Protein AF-A0A7S2H9Y2-F1 (afdb_monomer_lite)

pLDDT: mean 79.44, std 11.24, range [41.34, 93.75]

Sequence (125 aa):
RDQESTFGLIAVIAVAGLVSSSVLEGSALPQNVKTPLGALCSLAPFIALGAGVAVPDELRATLVAVWRLDPAYRRRQTYHEAGHFLVGHLLGLEVDAYNAASADGAGASVSFVSPWGMRRTHDVL

InterPro domains:
  IPR037219 Peptidase M41-like [SSF140990] (69-94)

Radius of gyration: 22.04 Å; chains: 1; bounding box: 44×29×68 Å

Secondary structure (DSSP, 8-state):
-HHHHHHHHHHHHHHHHHHHHHHHHTSS--HHHHHHHHHHHHHHHHHHHHHHHH-HHHHHHHHHHHHTTSHHHHHHHHHHHHHHHHHHHHTTPPEEEEE---SSSS--EEEE--TTT---TT---

Organism: NCBI:txid156173

Structure (mmCIF, N/CA/C/O backbone):
data_AF-A0A7S2H9Y2-F1
#
_entry.id   AF-A0A7S2H9Y2-F1
#
loop_
_atom_site.group_PDB
_atom_site.id
_atom_site.type_symbol
_atom_site.label_atom_id
_atom_site.label_alt_id
_atom_site.label_comp_id
_atom_site.label_asym_id
_atom_site.label_entity_id
_atom_site.label_seq_id
_atom_site.pdbx_PDB_ins_code
_atom_site.Cartn_x
_atom_site.Cartn_y
_atom_site.Cartn_z
_atom_site.occupancy
_atom_site.B_iso_or_equiv
_atom_site.auth_seq_id
_atom_site.auth_comp_id
_atom_site.auth_asym_id
_atom_site.auth_atom_id
_atom_site.pdbx_PDB_model_num
ATOM 1 N N . ARG A 1 1 ? 15.910 -2.425 5.587 1.00 50.19 1 ARG A N 1
ATOM 2 C CA . ARG A 1 1 ? 14.826 -1.520 5.141 1.00 50.19 1 ARG A CA 1
ATOM 3 C C . ARG A 1 1 ? 13.456 -2.194 5.206 1.00 50.19 1 ARG A C 1
ATOM 5 O O . ARG A 1 1 ? 12.601 -1.655 5.881 1.00 50.19 1 ARG A O 1
ATOM 12 N N . ASP A 1 2 ? 13.255 -3.371 4.600 1.00 54.19 2 ASP A N 1
ATOM 13 C CA . ASP A 1 2 ? 11.947 -4.066 4.616 1.00 54.19 2 ASP A CA 1
ATOM 14 C C . ASP A 1 2 ? 11.536 -4.547 6.026 1.00 54.19 2 ASP A C 1
ATOM 16 O O . ASP A 1 2 ? 10.447 -4.266 6.511 1.00 54.19 2 ASP A O 1
ATOM 20 N N . GLN A 1 3 ? 12.482 -5.134 6.764 1.00 52.31 3 GLN A N 1
ATOM 21 C CA . GLN A 1 3 ? 12.275 -5.611 8.137 1.00 52.31 3 GLN A CA 1
ATOM 22 C C . GLN A 1 3 ? 11.941 -4.486 9.142 1.00 52.31 3 GLN A C 1
ATOM 24 O O . GLN A 1 3 ? 11.123 -4.676 10.036 1.00 52.31 3 GLN A O 1
ATOM 29 N N . GLU A 1 4 ? 12.525 -3.293 8.981 1.00 62.28 4 GLU A N 1
ATOM 30 C CA . GLU A 1 4 ? 12.233 -2.122 9.828 1.00 62.28 4 GLU A CA 1
ATOM 31 C C . GLU A 1 4 ? 10.822 -1.581 9.572 1.00 62.28 4 GLU A C 1
ATOM 33 O O . GLU A 1 4 ? 10.145 -1.155 10.507 1.00 62.28 4 GLU A O 1
ATOM 38 N N . SER A 1 5 ? 10.351 -1.641 8.322 1.00 65.31 5 SER A N 1
ATOM 39 C CA . SER A 1 5 ? 8.979 -1.278 7.968 1.00 65.31 5 SER A CA 1
ATOM 40 C C . SER A 1 5 ? 7.963 -2.264 8.547 1.00 65.31 5 SER A C 1
ATOM 42 O O . SER A 1 5 ? 6.9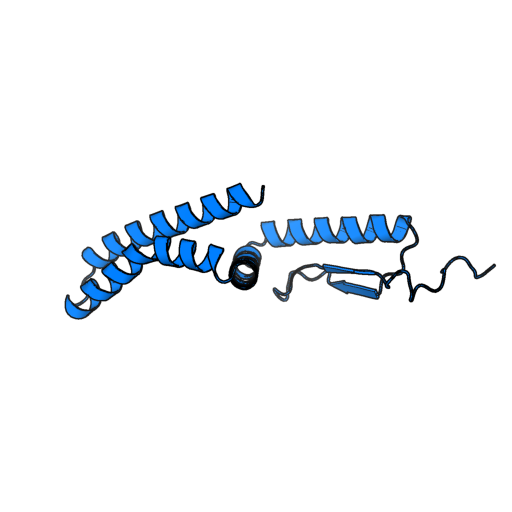34 -1.825 9.058 1.00 65.31 5 SER A O 1
ATOM 44 N N . THR A 1 6 ? 8.271 -3.564 8.564 1.00 64.81 6 THR A N 1
ATOM 45 C CA . THR A 1 6 ? 7.410 -4.589 9.179 1.00 64.81 6 THR A CA 1
ATOM 46 C C . THR A 1 6 ? 7.322 -4.427 10.698 1.00 64.81 6 THR A C 1
ATOM 48 O O . THR A 1 6 ? 6.220 -4.396 11.246 1.00 64.81 6 THR A O 1
ATOM 51 N N . PHE A 1 7 ? 8.452 -4.243 11.392 1.00 69.56 7 PHE A N 1
ATOM 52 C CA . PHE A 1 7 ? 8.441 -3.987 12.840 1.00 69.56 7 PHE A CA 1
ATOM 53 C C . PHE A 1 7 ? 7.759 -2.662 13.196 1.00 69.56 7 PHE A C 1
ATOM 55 O O . PHE A 1 7 ? 6.994 -2.612 14.159 1.00 69.56 7 PHE A O 1
ATOM 62 N N . GLY A 1 8 ? 7.978 -1.613 12.398 1.00 75.81 8 GLY A N 1
ATOM 63 C CA . GLY A 1 8 ? 7.281 -0.337 12.555 1.00 75.81 8 GLY A CA 1
ATOM 64 C C . GLY A 1 8 ? 5.767 -0.484 12.407 1.00 75.81 8 GLY A C 1
ATOM 65 O O . GLY A 1 8 ? 5.012 0.076 13.198 1.00 75.81 8 GLY A O 1
ATOM 66 N N . LEU A 1 9 ? 5.311 -1.295 11.453 1.00 73.88 9 LEU A N 1
ATOM 67 C CA . LEU A 1 9 ? 3.892 -1.574 11.259 1.00 73.88 9 LEU A CA 1
ATOM 68 C C . LEU A 1 9 ? 3.275 -2.326 12.443 1.00 73.88 9 LEU A C 1
ATOM 70 O O . LEU A 1 9 ? 2.224 -1.929 12.940 1.00 73.88 9 LEU A O 1
ATOM 74 N N . ILE A 1 10 ? 3.930 -3.389 12.915 1.00 75.19 10 ILE A N 1
ATOM 75 C CA . ILE A 1 10 ? 3.457 -4.165 14.071 1.00 75.19 10 ILE A CA 1
ATOM 76 C C . ILE A 1 10 ? 3.372 -3.266 15.309 1.00 75.19 10 ILE A C 1
ATOM 78 O O . ILE A 1 10 ? 2.388 -3.330 16.044 1.00 75.19 10 ILE A O 1
ATOM 82 N N . ALA A 1 11 ? 4.354 -2.381 15.509 1.00 78.25 11 ALA A N 1
ATOM 83 C CA . ALA A 1 11 ? 4.335 -1.404 16.592 1.00 78.25 11 ALA A CA 1
ATOM 84 C C . ALA A 1 11 ? 3.157 -0.423 16.465 1.00 78.25 11 ALA A C 1
ATOM 86 O O . ALA A 1 11 ? 2.467 -0.168 17.450 1.00 78.25 11 ALA A O 1
ATOM 87 N N . VAL A 1 12 ? 2.872 0.081 15.259 1.00 81.75 12 VAL A N 1
ATOM 88 C CA . VAL A 1 12 ? 1.711 0.952 15.009 1.00 81.75 12 VAL A CA 1
ATOM 89 C C . VAL A 1 12 ? 0.396 0.216 15.272 1.00 81.75 12 VAL A C 1
ATOM 91 O O . VAL A 1 12 ? -0.478 0.777 15.926 1.00 81.75 12 VAL A O 1
ATOM 94 N N . ILE A 1 13 ? 0.258 -1.038 14.833 1.00 82.38 13 ILE A N 1
ATOM 95 C CA . ILE A 1 13 ? -0.941 -1.858 15.081 1.00 82.38 13 ILE A CA 1
ATOM 96 C C . ILE A 1 13 ? -1.112 -2.135 16.577 1.00 82.38 13 ILE A C 1
ATOM 98 O O . ILE A 1 13 ? -2.227 -2.048 17.087 1.00 82.38 13 ILE A O 1
ATOM 102 N N . ALA A 1 14 ? -0.024 -2.418 17.296 1.00 79.94 14 ALA A N 1
ATOM 103 C CA . ALA A 1 14 ? -0.055 -2.631 18.739 1.00 79.94 14 ALA A CA 1
ATOM 104 C C . ALA A 1 14 ? -0.495 -1.366 19.493 1.00 79.94 14 ALA A C 1
ATOM 106 O O . ALA A 1 14 ? -1.389 -1.431 20.338 1.00 79.94 14 ALA A O 1
ATOM 107 N N . VAL A 1 15 ? 0.086 -0.208 19.159 1.00 82.25 15 VAL A N 1
ATOM 108 C CA . VAL A 1 15 ? -0.277 1.078 19.773 1.00 82.25 15 VAL A CA 1
ATOM 109 C C . VAL A 1 15 ? -1.716 1.458 19.428 1.00 82.25 15 VAL A C 1
ATOM 111 O O . VAL A 1 15 ? -2.471 1.838 20.320 1.00 82.25 15 VAL A O 1
ATOM 114 N N . ALA A 1 16 ? -2.127 1.311 18.167 1.00 82.19 16 ALA A N 1
ATOM 115 C CA . ALA A 1 16 ? -3.493 1.587 17.738 1.00 82.19 16 ALA A CA 1
ATOM 116 C C . ALA A 1 16 ? -4.502 0.672 18.445 1.00 82.19 16 ALA A C 1
ATOM 118 O O . ALA A 1 16 ? -5.497 1.166 18.961 1.00 82.19 16 ALA A O 1
ATOM 119 N N . GLY A 1 17 ? -4.221 -0.632 18.543 1.00 79.44 17 GLY A N 1
ATOM 120 C CA . GLY A 1 17 ? -5.067 -1.589 19.258 1.00 79.44 17 GLY A CA 1
ATOM 121 C C . GLY A 1 17 ? -5.232 -1.232 20.736 1.00 79.44 17 GLY A C 1
ATOM 122 O O . GLY A 1 17 ? -6.354 -1.222 21.246 1.00 79.44 17 GLY A O 1
ATOM 123 N N . LEU A 1 18 ? -4.142 -0.849 21.408 1.00 78.19 18 LEU A N 1
ATOM 124 C CA . LEU A 1 18 ? -4.179 -0.423 22.807 1.00 78.19 18 LEU A CA 1
ATOM 125 C C . LEU A 1 18 ? -4.998 0.867 22.987 1.00 78.19 18 LEU A C 1
ATOM 127 O O . LEU A 1 18 ? -5.905 0.911 23.816 1.00 78.19 18 LEU A O 1
ATOM 131 N N . VAL A 1 19 ? -4.727 1.892 22.171 1.00 82.31 19 VAL A N 1
ATOM 132 C CA . VAL A 1 19 ? -5.439 3.180 22.216 1.00 82.31 19 VAL A CA 1
ATOM 133 C C . VAL A 1 19 ? -6.925 2.993 21.910 1.00 82.31 19 VAL A C 1
ATOM 135 O O . VAL A 1 19 ? -7.770 3.524 22.630 1.00 82.31 19 VAL A O 1
ATOM 138 N N . SER A 1 20 ? -7.269 2.203 20.890 1.00 79.88 20 SER A N 1
ATOM 139 C CA . SER A 1 20 ? -8.658 1.884 20.557 1.00 79.88 20 SER A CA 1
ATOM 140 C C . SER A 1 20 ? -9.361 1.154 21.698 1.00 79.88 20 SER A C 1
ATOM 142 O O . SER A 1 20 ? -10.486 1.523 22.028 1.00 79.88 20 SER A O 1
ATOM 144 N N . SER A 1 21 ? -8.701 0.188 22.347 1.00 76.50 21 SER A N 1
ATOM 145 C CA . SER A 1 21 ? -9.257 -0.508 23.515 1.00 76.50 21 SER A CA 1
ATOM 146 C C . SER A 1 21 ? -9.559 0.461 24.663 1.00 76.50 21 SER A C 1
ATOM 148 O O . SER A 1 21 ? -10.658 0.434 25.213 1.00 76.50 21 SER A O 1
ATOM 150 N N . SER A 1 22 ? -8.635 1.372 24.983 1.00 77.56 22 SER A N 1
ATOM 151 C CA . SER A 1 22 ? -8.834 2.371 26.045 1.00 77.56 22 SER A CA 1
ATOM 152 C C . SER A 1 22 ? -9.948 3.375 25.720 1.00 77.56 22 SER A C 1
ATOM 154 O O . SER A 1 22 ? -10.738 3.736 26.592 1.00 77.56 22 SER A O 1
ATOM 156 N N . VAL A 1 23 ? -10.064 3.806 24.459 1.00 82.44 23 VAL A N 1
ATOM 157 C CA . VAL A 1 23 ? -11.158 4.689 24.011 1.00 82.44 23 VAL A CA 1
ATOM 158 C C . VAL A 1 23 ? -12.511 3.969 24.066 1.00 82.44 23 VAL A C 1
ATOM 160 O O . VAL A 1 23 ? -13.516 4.562 24.464 1.00 82.44 23 VAL A O 1
ATOM 163 N N . LEU A 1 24 ? -12.553 2.683 23.705 1.00 83.38 24 LEU A N 1
ATOM 164 C CA . LEU A 1 24 ? -13.767 1.866 23.754 1.00 83.38 24 LEU A CA 1
ATOM 165 C C . LEU A 1 24 ? -14.272 1.665 25.182 1.00 83.38 24 LEU A C 1
ATOM 167 O O . LEU A 1 24 ? -15.482 1.756 25.407 1.00 83.38 24 LEU A O 1
ATOM 171 N N . GLU A 1 25 ? -13.379 1.456 26.149 1.00 79.44 25 GLU A N 1
ATOM 172 C CA . GLU A 1 25 ? -13.749 1.370 27.566 1.00 79.44 25 GLU A CA 1
ATOM 173 C C . GLU A 1 25 ? -14.439 2.652 28.054 1.00 79.44 25 GLU A C 1
ATOM 175 O O . GLU A 1 25 ? -15.497 2.571 28.688 1.00 79.44 25 GLU A O 1
ATOM 180 N N . GLY A 1 26 ? -13.915 3.821 27.665 1.00 79.94 26 GLY A N 1
ATOM 181 C CA . GLY A 1 26 ? -14.471 5.137 28.001 1.00 79.94 26 GLY A CA 1
ATOM 182 C C . GLY A 1 26 ? -15.738 5.543 27.233 1.00 79.94 26 GLY A C 1
ATOM 183 O O . GLY A 1 26 ? -16.329 6.578 27.534 1.00 79.94 26 GLY A O 1
ATOM 184 N N . SER A 1 27 ? -16.177 4.757 26.246 1.00 86.19 27 SER A N 1
ATOM 185 C CA . SER A 1 27 ? -17.343 5.088 25.415 1.00 86.19 27 SER A CA 1
ATOM 186 C C . SER A 1 27 ? -18.685 4.834 26.123 1.00 86.19 27 SER A C 1
ATOM 188 O O . SER A 1 27 ? -18.763 4.102 27.107 1.00 86.19 27 SER A O 1
ATOM 190 N N . ALA A 1 28 ? -19.787 5.370 25.592 1.00 89.50 28 ALA A N 1
ATOM 191 C CA . ALA A 1 28 ? -21.143 5.085 26.084 1.00 89.50 28 ALA A CA 1
ATOM 192 C C . ALA A 1 28 ? -21.748 3.776 25.523 1.00 89.50 28 ALA A C 1
ATOM 194 O O . ALA A 1 28 ? -22.947 3.539 25.655 1.00 89.50 28 ALA A O 1
ATOM 195 N N . LEU A 1 29 ? -20.942 2.932 24.865 1.00 85.94 29 LEU A N 1
ATOM 196 C CA . LEU A 1 29 ? -21.414 1.680 24.272 1.00 85.94 29 LEU A CA 1
ATOM 197 C C . LEU A 1 29 ? -21.884 0.682 25.348 1.00 85.94 29 LEU A C 1
ATOM 199 O O . LEU A 1 29 ? -21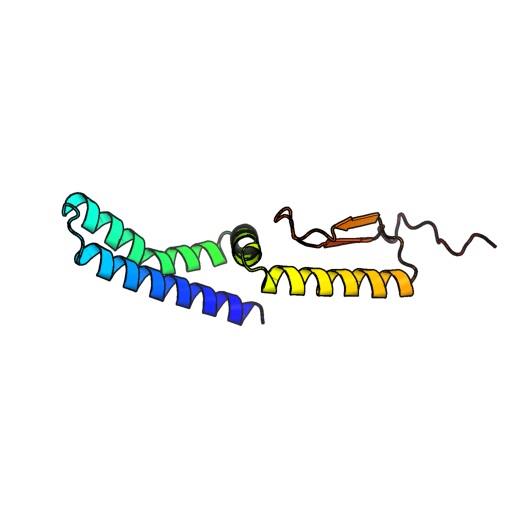.316 0.630 26.443 1.00 85.94 29 LEU A O 1
ATOM 203 N N . PRO A 1 30 ? -22.888 -0.154 25.050 1.00 89.31 30 PRO A N 1
ATOM 204 C CA . PRO A 1 30 ? -23.313 -1.192 25.973 1.00 89.31 30 PRO A CA 1
ATOM 205 C C . PRO A 1 30 ? -22.227 -2.276 26.114 1.00 89.31 30 PRO A C 1
ATOM 207 O O . PRO A 1 30 ? -21.470 -2.570 25.184 1.00 89.31 30 PRO A O 1
ATOM 210 N N . GLN A 1 31 ? -22.125 -2.857 27.313 1.00 85.56 31 GLN A N 1
ATOM 211 C CA . GLN A 1 31 ? -20.990 -3.700 27.711 1.00 85.56 31 GLN A CA 1
ATOM 212 C C . GLN A 1 31 ? -20.817 -4.940 26.821 1.00 85.56 31 GLN A C 1
ATOM 214 O O . GLN A 1 31 ? -19.697 -5.326 26.500 1.00 85.56 31 GLN A O 1
ATOM 219 N N . ASN A 1 32 ? -21.927 -5.507 26.348 1.00 87.69 32 ASN A N 1
ATOM 220 C CA . ASN A 1 32 ? -21.956 -6.631 25.412 1.00 87.69 32 ASN A CA 1
ATOM 221 C C . ASN A 1 32 ? -21.288 -6.329 24.059 1.00 87.69 32 ASN A C 1
ATOM 223 O O . ASN A 1 32 ? -20.893 -7.263 23.371 1.00 87.69 32 ASN A O 1
ATOM 227 N N . VAL A 1 33 ? -21.153 -5.054 23.679 1.00 85.94 33 VAL A N 1
ATOM 228 C CA . VAL A 1 33 ? -20.429 -4.623 22.472 1.00 85.94 33 VAL A CA 1
ATOM 229 C C . VAL A 1 33 ? -18.983 -4.261 22.806 1.00 85.94 33 VAL A C 1
ATOM 231 O O . VAL A 1 33 ? -18.077 -4.612 22.055 1.00 85.94 33 VAL A O 1
ATOM 234 N N . LYS A 1 34 ? -18.741 -3.615 23.954 1.00 85.69 34 LYS A N 1
ATOM 235 C CA . LYS A 1 34 ? -17.395 -3.211 24.391 1.00 85.69 34 LYS A CA 1
ATOM 236 C C . LYS A 1 34 ? -16.447 -4.391 24.564 1.00 85.69 34 LYS A C 1
ATOM 238 O O . LYS A 1 34 ? -15.328 -4.349 24.066 1.00 85.69 34 LYS A O 1
ATOM 243 N N . THR A 1 35 ? -16.888 -5.438 25.259 1.00 84.00 35 THR A N 1
ATOM 244 C CA . THR A 1 35 ? -16.040 -6.589 25.593 1.00 84.00 35 THR A CA 1
ATOM 245 C C . THR A 1 35 ? -15.498 -7.325 24.359 1.00 84.00 35 THR A C 1
ATOM 247 O O . THR A 1 35 ? -14.283 -7.515 24.293 1.00 84.00 35 THR A O 1
ATOM 250 N N . PRO A 1 36 ? -16.313 -7.702 23.351 1.00 85.19 36 PRO A N 1
ATOM 251 C CA . PRO A 1 36 ? -15.780 -8.344 22.151 1.00 85.19 36 PRO A CA 1
ATOM 252 C C . PRO A 1 36 ? -14.920 -7.398 21.303 1.00 85.19 36 PRO A C 1
ATOM 254 O O . PRO A 1 36 ? -13.901 -7.833 20.772 1.00 85.19 36 PRO A O 1
ATOM 257 N N . LEU A 1 37 ? -15.271 -6.108 21.202 1.00 83.69 37 LEU A N 1
ATOM 258 C CA . LEU A 1 37 ? -14.458 -5.150 20.444 1.00 83.69 37 LEU A CA 1
ATOM 259 C C . LEU A 1 37 ? -13.091 -4.909 21.098 1.00 83.69 37 LEU A C 1
ATOM 261 O O . LEU A 1 37 ? -12.077 -4.916 20.407 1.00 83.69 37 LEU A O 1
ATOM 265 N N . GLY A 1 38 ? -13.049 -4.753 22.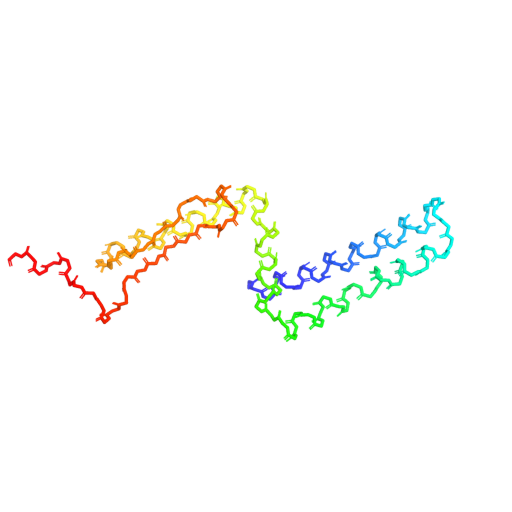423 1.00 84.25 38 GLY A N 1
ATOM 266 C CA . GLY A 1 38 ? -11.800 -4.611 23.174 1.00 84.25 38 GLY A CA 1
ATOM 267 C C . GLY A 1 38 ? -10.905 -5.845 23.040 1.00 84.25 38 GLY A C 1
ATOM 268 O O . GLY A 1 38 ? -9.705 -5.713 22.804 1.00 84.25 38 GLY A O 1
ATOM 269 N N . ALA A 1 39 ? -11.491 -7.047 23.092 1.00 84.00 39 ALA A N 1
ATOM 270 C CA . ALA A 1 39 ? -10.764 -8.297 22.864 1.00 84.00 39 ALA A CA 1
ATOM 271 C C . ALA A 1 39 ? -10.193 -8.402 21.436 1.00 84.00 39 ALA A C 1
ATOM 273 O O . ALA A 1 39 ? -9.073 -8.869 21.246 1.00 84.00 39 ALA A O 1
ATOM 274 N N . LEU A 1 40 ? -10.926 -7.935 20.420 1.00 84.69 40 LEU A N 1
ATOM 275 C CA . LEU A 1 40 ? -10.409 -7.875 19.049 1.00 84.69 40 LEU A CA 1
ATOM 276 C C . LEU A 1 40 ? -9.251 -6.876 18.921 1.00 84.69 40 LEU A C 1
ATOM 278 O O . LEU A 1 40 ? -8.232 -7.197 18.309 1.00 84.69 40 LEU A O 1
ATOM 282 N N . CYS A 1 41 ? -9.375 -5.691 19.521 1.00 83.69 41 CYS A N 1
ATOM 283 C CA . CYS A 1 41 ? -8.323 -4.674 19.502 1.00 83.69 41 CYS A CA 1
ATOM 284 C C . CYS A 1 41 ? -7.036 -5.145 20.196 1.00 83.69 41 CYS A C 1
ATOM 286 O O . CYS A 1 41 ? -5.944 -4.847 19.713 1.00 83.69 41 CYS A O 1
ATOM 288 N N . SER A 1 42 ? -7.142 -5.905 21.289 1.00 81.00 42 SER A N 1
ATOM 289 C CA . SER A 1 42 ? -5.974 -6.444 21.995 1.00 81.00 42 SER A CA 1
ATOM 290 C C . SER A 1 42 ? -5.311 -7.616 21.262 1.00 81.00 42 SER A C 1
ATOM 292 O O . SER A 1 42 ? -4.092 -7.778 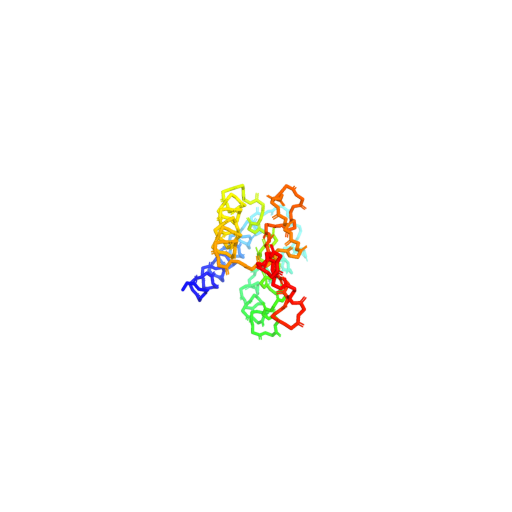21.342 1.00 81.00 42 SER A O 1
ATOM 294 N N . LEU A 1 43 ? -6.077 -8.396 20.492 1.00 85.00 43 LEU A N 1
ATOM 295 C CA . LEU A 1 43 ? -5.550 -9.476 19.650 1.00 85.00 43 LEU A CA 1
ATOM 296 C C . LEU A 1 43 ? -4.969 -8.990 18.313 1.00 85.00 43 LEU A C 1
ATOM 298 O O . LEU A 1 43 ? -4.170 -9.704 17.704 1.00 85.00 43 LEU A O 1
ATOM 302 N N . ALA A 1 44 ? -5.321 -7.784 17.864 1.00 82.94 44 ALA A N 1
ATOM 303 C CA . ALA A 1 44 ? -4.884 -7.208 16.592 1.00 82.94 44 ALA A CA 1
ATOM 304 C C . ALA A 1 44 ? -3.367 -7.320 16.309 1.00 82.94 44 ALA A C 1
ATOM 306 O O . ALA A 1 44 ? -3.018 -7.775 15.217 1.00 82.94 44 ALA A O 1
ATOM 307 N N . PRO A 1 45 ? -2.442 -6.987 17.237 1.00 79.25 45 PRO A N 1
ATOM 308 C CA . PRO A 1 45 ? -1.008 -7.152 16.982 1.00 79.25 45 PRO A CA 1
ATOM 309 C C . PRO A 1 45 ? -0.579 -8.609 16.743 1.00 79.25 45 PRO A C 1
ATOM 311 O O . PRO A 1 45 ? 0.292 -8.854 15.910 1.00 79.25 45 PRO A O 1
ATOM 314 N N . PHE A 1 46 ? -1.210 -9.587 17.400 1.00 84.12 46 PHE A N 1
ATOM 315 C CA . PHE A 1 46 ? -0.920 -11.010 17.173 1.00 84.12 46 PHE A CA 1
ATOM 316 C C . PHE A 1 46 ? -1.474 -11.499 15.837 1.00 84.12 46 PHE A C 1
ATOM 318 O O . PHE A 1 46 ? -0.809 -12.257 15.134 1.00 84.12 46 PHE A O 1
ATOM 325 N N . ILE A 1 47 ? -2.664 -11.027 15.460 1.00 83.19 47 ILE A N 1
ATOM 326 C CA . ILE A 1 47 ? -3.260 -11.315 14.151 1.00 83.19 47 ILE A CA 1
ATOM 327 C C . ILE A 1 47 ? -2.377 -10.739 13.039 1.00 83.19 47 ILE A C 1
ATOM 329 O O . ILE A 1 47 ? -2.100 -11.432 12.064 1.00 83.19 47 ILE A O 1
ATOM 333 N N . ALA A 1 48 ? -1.879 -9.512 13.199 1.00 80.50 48 ALA A N 1
ATOM 334 C CA . ALA A 1 48 ? -0.979 -8.884 12.235 1.00 80.50 48 ALA A CA 1
ATOM 335 C C . ALA A 1 48 ? 0.353 -9.638 12.097 1.00 80.50 48 ALA A C 1
ATOM 337 O O . ALA A 1 48 ? 0.827 -9.848 10.981 1.00 80.50 48 ALA A O 1
ATOM 338 N N . LEU A 1 49 ? 0.928 -10.095 13.215 1.00 82.19 49 LEU A N 1
ATOM 339 C CA . LEU A 1 49 ? 2.111 -10.959 13.212 1.00 82.19 49 LEU A CA 1
ATOM 340 C C . LEU A 1 49 ? 1.846 -12.284 12.487 1.00 82.19 49 LEU A C 1
ATOM 342 O O . LEU A 1 49 ? 2.635 -12.681 11.633 1.00 82.19 49 LEU A O 1
ATOM 346 N N . GLY A 1 50 ? 0.728 -12.947 12.795 1.00 84.75 50 GLY A N 1
ATOM 347 C CA . GLY A 1 50 ? 0.337 -14.200 12.149 1.00 84.75 50 GLY A CA 1
ATOM 348 C C . GLY A 1 50 ? 0.120 -14.039 10.645 1.00 84.75 50 GLY A C 1
ATOM 349 O O . GLY A 1 50 ? 0.637 -14.834 9.863 1.00 84.75 50 GLY A O 1
ATOM 350 N N . ALA A 1 51 ? -0.570 -12.975 10.230 1.00 80.62 51 ALA A N 1
ATOM 351 C CA . ALA A 1 51 ? -0.779 -12.649 8.821 1.00 80.62 51 ALA A CA 1
ATOM 352 C C . ALA A 1 51 ? 0.548 -12.387 8.092 1.00 80.62 51 ALA A C 1
ATOM 354 O O . ALA A 1 51 ? 0.739 -12.883 6.987 1.00 80.62 51 ALA A O 1
ATOM 355 N N . GLY A 1 52 ? 1.492 -11.687 8.730 1.00 77.62 52 GLY A N 1
ATOM 356 C CA . GLY A 1 52 ? 2.813 -11.433 8.149 1.00 77.62 52 GLY A CA 1
ATOM 357 C C . GLY A 1 52 ? 3.644 -12.690 7.890 1.00 77.62 52 GLY A C 1
ATOM 358 O O . GLY A 1 52 ? 4.507 -12.666 7.018 1.00 77.62 52 GLY A O 1
ATOM 359 N N . VAL A 1 53 ? 3.374 -13.785 8.606 1.00 84.94 53 VAL A N 1
ATOM 360 C CA . VAL A 1 53 ? 4.035 -15.081 8.389 1.00 84.94 53 VAL A CA 1
ATOM 361 C C . VAL A 1 53 ? 3.253 -15.958 7.411 1.00 84.94 53 VAL A C 1
ATOM 363 O O . VAL A 1 53 ? 3.856 -16.625 6.576 1.00 84.94 53 VAL A O 1
ATOM 366 N N . ALA A 1 54 ? 1.924 -15.982 7.517 1.00 87.44 54 ALA A N 1
ATOM 367 C CA . ALA A 1 54 ? 1.082 -16.898 6.751 1.00 87.44 54 ALA A CA 1
ATOM 368 C C . ALA A 1 54 ? 0.811 -16.430 5.312 1.00 87.44 54 ALA A C 1
ATOM 370 O O . ALA A 1 54 ? 0.725 -17.264 4.415 1.00 87.44 54 ALA A O 1
ATOM 371 N N . VAL A 1 55 ? 0.652 -15.118 5.106 1.00 84.81 55 VAL A N 1
ATOM 372 C CA . VAL A 1 55 ? 0.218 -14.498 3.838 1.00 84.81 55 VAL A CA 1
ATOM 373 C C . VAL A 1 55 ? 1.004 -13.200 3.572 1.00 84.81 55 VAL A C 1
ATOM 375 O O . VAL A 1 55 ? 0.457 -12.092 3.628 1.00 84.81 55 VAL A O 1
ATOM 378 N N . PRO A 1 56 ? 2.332 -13.302 3.358 1.00 79.69 56 PRO A N 1
ATOM 379 C CA . PRO A 1 56 ? 3.208 -12.135 3.266 1.00 79.69 56 PRO A CA 1
ATOM 380 C C . PRO A 1 56 ? 2.907 -11.252 2.046 1.00 79.69 56 PRO A C 1
ATOM 382 O O . PRO A 1 56 ? 2.980 -10.024 2.151 1.00 79.69 56 PRO A O 1
ATOM 385 N N . ASP A 1 57 ? 2.542 -11.848 0.908 1.00 79.75 57 ASP A N 1
ATOM 386 C CA . ASP A 1 57 ? 2.287 -11.118 -0.337 1.00 79.75 57 ASP A CA 1
ATOM 387 C C . ASP A 1 57 ? 0.983 -10.315 -0.265 1.00 79.75 57 ASP A C 1
ATOM 389 O O . ASP A 1 57 ? 0.949 -9.138 -0.637 1.00 79.75 57 ASP A O 1
ATOM 393 N N . GLU A 1 58 ? -0.074 -10.899 0.297 1.00 83.06 58 GLU A N 1
ATOM 394 C CA . GLU A 1 58 ? -1.359 -10.238 0.518 1.00 83.06 58 GLU A CA 1
ATOM 395 C C . GLU A 1 58 ? -1.229 -9.106 1.538 1.00 83.06 58 GLU A C 1
ATOM 397 O O . GLU A 1 58 ? -1.740 -8.001 1.312 1.00 83.06 58 GLU A O 1
ATOM 402 N N . LEU A 1 59 ? -0.505 -9.338 2.642 1.00 79.12 59 LEU A N 1
ATOM 403 C CA . LEU A 1 59 ? -0.236 -8.288 3.622 1.00 79.12 59 LEU A CA 1
ATOM 404 C C . LEU A 1 59 ? 0.505 -7.130 2.952 1.00 79.12 59 LEU A C 1
ATOM 406 O O . LEU A 1 59 ? 0.078 -5.979 3.058 1.00 79.12 59 LEU A O 1
ATOM 410 N N . ARG A 1 60 ? 1.570 -7.423 2.202 1.00 79.44 60 ARG A N 1
ATOM 411 C CA . ARG A 1 60 ? 2.335 -6.410 1.471 1.00 79.44 60 ARG A CA 1
ATOM 412 C C . ARG A 1 60 ? 1.462 -5.634 0.486 1.00 79.44 60 ARG A C 1
ATOM 414 O O . ARG A 1 60 ? 1.547 -4.406 0.458 1.00 79.44 60 ARG A O 1
ATOM 421 N N . ALA A 1 61 ? 0.618 -6.310 -0.290 1.00 80.88 61 ALA A N 1
ATOM 422 C CA . ALA A 1 61 ? -0.295 -5.662 -1.230 1.00 80.88 61 ALA A CA 1
ATOM 423 C C . ALA A 1 61 ? -1.249 -4.694 -0.511 1.00 80.88 61 ALA A C 1
ATOM 425 O O . ALA A 1 61 ? -1.424 -3.549 -0.937 1.00 80.88 61 ALA A O 1
ATOM 426 N N . THR A 1 62 ? -1.791 -5.124 0.629 1.00 81.81 62 THR A N 1
ATOM 427 C CA . THR A 1 62 ? -2.688 -4.313 1.462 1.00 81.81 62 THR A CA 1
ATOM 428 C C . THR A 1 62 ? -1.971 -3.081 2.019 1.00 81.81 62 THR A C 1
ATOM 430 O O . THR A 1 62 ? -2.495 -1.969 1.967 1.00 81.81 62 THR A O 1
ATOM 433 N N . LEU A 1 63 ? -0.737 -3.244 2.500 1.00 80.94 63 LEU A N 1
ATOM 434 C CA . LEU A 1 63 ? 0.071 -2.139 3.020 1.00 80.94 63 LEU A CA 1
ATOM 435 C C . LEU A 1 63 ? 0.435 -1.124 1.947 1.00 80.94 63 LEU A C 1
ATOM 437 O O . LEU A 1 63 ? 0.323 0.080 2.174 1.00 80.94 63 LEU A O 1
ATOM 441 N N . VAL A 1 64 ? 0.826 -1.597 0.765 1.00 82.31 64 VAL A N 1
ATOM 442 C CA . VAL A 1 64 ? 1.110 -0.723 -0.374 1.00 82.31 64 VAL A CA 1
ATOM 443 C C . VAL A 1 64 ? -0.145 0.057 -0.769 1.00 82.31 64 VAL A C 1
ATOM 445 O O . VAL A 1 64 ? -0.046 1.257 -1.025 1.00 82.31 64 VAL A O 1
ATOM 448 N N . ALA A 1 65 ? -1.325 -0.568 -0.755 1.00 81.94 65 ALA A N 1
ATOM 449 C CA . ALA A 1 65 ? -2.586 0.131 -1.006 1.00 81.94 65 ALA A CA 1
ATOM 450 C C . ALA A 1 65 ? -2.842 1.254 0.018 1.00 81.94 65 ALA A C 1
ATOM 452 O O . ALA A 1 65 ? -3.215 2.361 -0.371 1.00 81.94 65 ALA A O 1
ATOM 453 N N . VAL A 1 66 ? -2.567 1.012 1.305 1.00 82.19 66 VAL A N 1
ATOM 454 C CA . VAL A 1 66 ? -2.676 2.035 2.361 1.00 82.19 66 VAL A CA 1
ATOM 455 C C . VAL A 1 66 ? -1.655 3.158 2.160 1.00 82.19 66 VAL A C 1
ATOM 457 O O . VAL A 1 66 ? -2.015 4.333 2.207 1.00 82.19 66 VAL A O 1
ATOM 460 N N . TRP A 1 67 ? -0.387 2.835 1.899 1.00 82.38 67 TRP A N 1
ATOM 461 C CA . TRP A 1 67 ? 0.657 3.847 1.696 1.00 82.38 67 TRP A CA 1
ATOM 462 C C . TRP A 1 67 ? 0.408 4.725 0.472 1.00 82.38 67 TRP A C 1
ATOM 464 O O . TRP A 1 67 ? 0.761 5.902 0.482 1.00 82.38 67 TRP A O 1
ATOM 474 N N . ARG A 1 68 ? -0.263 4.207 -0.558 1.00 81.56 68 ARG A N 1
ATOM 475 C CA . ARG A 1 68 ? -0.661 4.996 -1.733 1.00 81.56 68 ARG A CA 1
ATOM 476 C C . ARG A 1 68 ? -1.690 6.088 -1.431 1.00 81.56 68 ARG A C 1
ATOM 478 O O . ARG A 1 68 ? -1.855 6.982 -2.258 1.00 81.56 68 ARG A O 1
ATOM 485 N N . LEU A 1 69 ? -2.331 6.085 -0.262 1.00 82.94 69 LEU A N 1
ATOM 486 C CA . LEU A 1 69 ? -3.154 7.217 0.174 1.00 82.94 69 LEU A CA 1
ATOM 487 C C . LEU A 1 69 ? -2.300 8.470 0.437 1.00 82.94 69 LEU A C 1
ATOM 489 O O . LEU A 1 69 ? -2.774 9.589 0.229 1.00 82.94 69 LEU A O 1
ATOM 493 N N . ASP A 1 70 ? -1.030 8.305 0.824 1.00 84.38 70 ASP A N 1
ATOM 494 C CA . ASP A 1 70 ? -0.113 9.420 1.054 1.00 84.38 70 ASP A CA 1
ATOM 495 C C . ASP A 1 70 ? 0.407 10.001 -0.282 1.00 84.38 70 ASP A C 1
ATOM 497 O O . ASP A 1 70 ? 1.120 9.323 -1.035 1.00 84.38 70 ASP A O 1
ATOM 501 N N . PRO A 1 71 ? 0.110 11.276 -0.608 1.00 83.50 71 PRO A N 1
ATOM 502 C CA . PRO A 1 71 ? 0.633 11.920 -1.813 1.00 83.50 71 PRO A CA 1
ATOM 503 C C . PRO A 1 71 ? 2.169 12.002 -1.846 1.00 83.50 71 PRO A C 1
ATOM 505 O O . PRO A 1 71 ? 2.752 12.023 -2.935 1.00 83.50 71 PRO A O 1
ATOM 508 N N . ALA A 1 72 ? 2.851 12.041 -0.697 1.00 86.31 72 ALA A N 1
ATOM 509 C CA . ALA A 1 72 ? 4.310 12.056 -0.658 1.00 86.31 72 ALA A CA 1
ATOM 510 C C . ALA A 1 72 ? 4.904 10.692 -1.039 1.00 86.31 72 ALA A C 1
ATOM 512 O O . ALA A 1 72 ? 5.861 10.649 -1.821 1.00 86.31 72 ALA A O 1
ATOM 513 N N . TYR A 1 73 ? 4.324 9.592 -0.548 1.00 85.62 73 TYR A N 1
ATOM 514 C CA . TYR A 1 73 ? 4.671 8.236 -0.979 1.00 85.62 73 TYR A CA 1
ATOM 515 C C . TYR A 1 73 ? 4.471 8.058 -2.488 1.00 85.62 73 TYR A C 1
ATOM 517 O O . TYR A 1 73 ? 5.404 7.668 -3.193 1.00 85.62 73 TYR A O 1
ATOM 525 N N . ARG A 1 74 ? 3.297 8.445 -2.999 1.00 84.75 74 ARG A N 1
ATOM 526 C CA . ARG A 1 74 ? 2.966 8.396 -4.431 1.00 84.75 74 ARG A CA 1
ATOM 527 C C . ARG A 1 74 ? 4.001 9.104 -5.299 1.00 84.75 74 ARG A C 1
ATOM 529 O O . ARG A 1 74 ? 4.514 8.528 -6.254 1.00 84.75 74 ARG A O 1
ATOM 536 N N . ARG A 1 75 ? 4.387 10.322 -4.909 1.00 86.25 75 ARG A N 1
ATOM 537 C CA . ARG A 1 75 ? 5.420 11.099 -5.607 1.00 86.25 75 ARG A CA 1
ATOM 538 C C . ARG A 1 75 ? 6.778 10.388 -5.614 1.00 86.25 75 ARG A C 1
ATOM 540 O O . ARG A 1 75 ? 7.449 10.371 -6.642 1.00 86.25 75 ARG A O 1
ATOM 547 N N . ARG A 1 76 ? 7.192 9.795 -4.488 1.00 87.25 76 ARG A N 1
ATOM 548 C CA . ARG A 1 76 ? 8.446 9.019 -4.411 1.00 87.25 76 ARG A CA 1
ATOM 549 C C . ARG A 1 76 ? 8.408 7.798 -5.324 1.00 87.25 76 ARG A C 1
ATOM 551 O O . ARG A 1 76 ? 9.401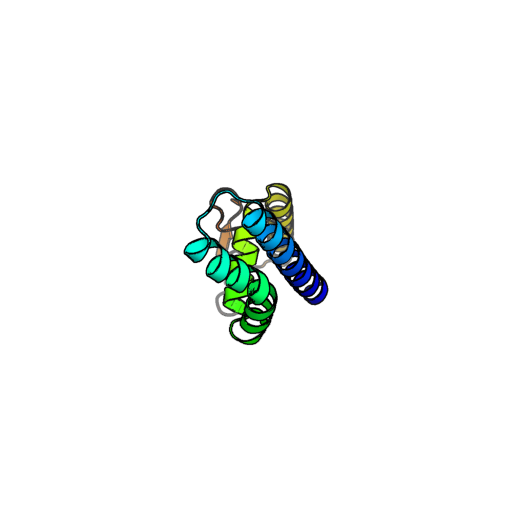 7.531 -5.994 1.00 87.25 76 ARG A O 1
ATOM 558 N N . GLN A 1 77 ? 7.276 7.098 -5.368 1.00 87.75 77 GLN A N 1
ATOM 559 C CA . GLN A 1 77 ? 7.087 5.948 -6.247 1.00 87.75 77 GLN A CA 1
ATOM 560 C C . GLN A 1 77 ? 7.191 6.357 -7.723 1.00 87.75 77 GLN A C 1
ATOM 562 O O . GLN A 1 77 ? 7.932 5.729 -8.469 1.00 87.75 77 GLN A O 1
ATOM 567 N N . THR A 1 78 ? 6.549 7.456 -8.136 1.00 88.62 78 THR A N 1
ATOM 568 C CA . THR A 1 78 ? 6.668 7.972 -9.512 1.00 88.62 78 THR A CA 1
ATOM 569 C C . THR A 1 78 ? 8.117 8.269 -9.893 1.00 88.62 78 THR A C 1
ATOM 571 O O . THR A 1 78 ? 8.553 7.874 -10.970 1.00 88.62 78 THR A O 1
ATOM 574 N N . TYR A 1 79 ? 8.891 8.919 -9.017 1.00 90.81 79 TYR A N 1
ATOM 575 C CA . TYR A 1 79 ? 10.307 9.181 -9.299 1.00 90.81 79 TYR A CA 1
ATOM 576 C C . TYR A 1 79 ? 11.157 7.908 -9.360 1.00 90.81 79 TYR A C 1
ATOM 578 O O . TYR A 1 79 ? 12.078 7.838 -10.169 1.00 90.81 79 TYR A O 1
ATOM 586 N N . HIS A 1 80 ? 10.860 6.908 -8.527 1.00 90.38 80 HIS A N 1
ATOM 587 C CA . HIS A 1 80 ? 11.555 5.621 -8.557 1.00 90.38 80 HIS A CA 1
ATOM 588 C C . HIS A 1 80 ? 11.376 4.918 -9.910 1.00 90.38 80 HIS A C 1
ATOM 590 O O . HIS A 1 80 ? 12.359 4.549 -10.549 1.00 90.38 80 HIS A O 1
ATOM 596 N N . GLU A 1 81 ? 10.133 4.820 -10.381 1.00 90.50 81 GLU A N 1
ATOM 597 C CA . GLU A 1 81 ? 9.798 4.179 -11.658 1.00 90.50 81 GLU A CA 1
ATOM 598 C C . GLU A 1 81 ? 10.275 4.993 -12.864 1.00 90.50 81 GLU A C 1
ATOM 600 O O . GLU A 1 81 ? 10.738 4.425 -13.850 1.00 90.50 81 GLU A O 1
ATOM 605 N N . ALA A 1 82 ? 10.259 6.328 -12.774 1.00 90.62 82 ALA A N 1
ATOM 606 C CA . ALA A 1 82 ? 10.873 7.189 -13.784 1.00 90.62 82 ALA A CA 1
ATOM 607 C C . ALA A 1 82 ? 12.393 6.964 -13.886 1.00 90.62 82 ALA A C 1
ATOM 609 O O . ALA A 1 82 ? 12.958 7.046 -14.976 1.00 90.62 82 ALA A O 1
ATOM 610 N N . GLY A 1 83 ? 13.054 6.647 -12.767 1.00 93.06 83 GLY A N 1
ATOM 611 C CA . GLY A 1 83 ? 14.459 6.242 -12.748 1.00 93.06 83 GLY A CA 1
ATOM 612 C C . GLY A 1 83 ? 14.691 4.925 -13.487 1.00 93.06 83 GLY A C 1
ATOM 613 O O . GLY A 1 83 ? 15.575 4.861 -14.341 1.00 93.06 83 GLY A O 1
ATOM 614 N N . HIS A 1 84 ? 13.870 3.904 -13.216 1.00 92.19 84 HIS A N 1
ATOM 615 C CA . HIS A 1 84 ? 13.917 2.632 -13.951 1.00 92.19 84 HIS A CA 1
ATOM 616 C C . HIS A 1 84 ? 13.684 2.833 -15.444 1.00 92.19 84 HIS A C 1
ATOM 618 O O . HIS A 1 84 ? 14.451 2.312 -16.250 1.00 92.19 84 HIS A O 1
ATOM 624 N N . PHE A 1 85 ? 12.689 3.642 -15.813 1.00 92.31 85 PHE A N 1
ATOM 625 C CA . PHE A 1 85 ? 12.412 3.997 -17.202 1.00 92.31 85 PHE A CA 1
ATOM 626 C C . PHE A 1 85 ? 13.633 4.638 -17.869 1.00 92.31 85 PHE A C 1
ATOM 628 O O . PHE A 1 85 ? 14.061 4.185 -18.928 1.00 92.31 85 PHE A O 1
ATOM 635 N N . LEU A 1 86 ? 14.222 5.664 -17.244 1.00 93.62 86 LEU A N 1
ATOM 636 C CA . LEU A 1 86 ? 15.376 6.376 -17.792 1.00 93.62 86 LEU A CA 1
ATOM 637 C C . LEU A 1 86 ? 16.575 5.443 -17.980 1.00 93.62 86 LEU A C 1
ATOM 639 O O . LEU A 1 86 ? 17.176 5.428 -19.051 1.00 93.62 86 LEU A O 1
ATOM 643 N N . VAL A 1 87 ? 16.922 4.665 -16.955 1.00 93.75 87 VAL A N 1
ATOM 644 C CA . VAL A 1 87 ? 18.066 3.748 -17.018 1.00 93.75 87 VAL A CA 1
ATOM 645 C C . VAL A 1 87 ? 17.823 2.652 -18.053 1.00 93.75 87 VAL A C 1
ATOM 647 O O . VAL A 1 87 ? 18.706 2.392 -18.864 1.00 93.75 87 VAL A O 1
ATOM 650 N N . GLY A 1 88 ? 16.633 2.049 -18.079 1.00 90.19 88 GLY A N 1
ATOM 651 C CA . GLY A 1 88 ? 16.288 1.035 -19.075 1.00 90.19 88 GLY A CA 1
ATOM 652 C C . GLY A 1 88 ? 16.344 1.579 -20.501 1.00 90.19 88 GLY A C 1
ATOM 653 O O . GLY A 1 88 ? 16.928 0.941 -21.373 1.00 90.19 88 GLY A O 1
ATOM 654 N N . HIS A 1 89 ? 15.846 2.798 -20.717 1.00 89.00 89 HIS A N 1
ATOM 655 C CA . HIS A 1 89 ? 15.934 3.477 -22.008 1.00 89.00 89 HIS A CA 1
ATOM 656 C C . HIS A 1 89 ? 17.388 3.736 -22.432 1.00 89.00 89 HIS A C 1
ATOM 658 O O . HIS A 1 89 ? 17.756 3.449 -23.569 1.00 89.00 89 HIS A O 1
ATOM 664 N N . LEU A 1 90 ? 18.238 4.221 -21.519 1.00 90.88 90 LEU A N 1
ATOM 665 C CA . LEU A 1 90 ? 19.665 4.443 -21.792 1.00 90.88 90 LEU A CA 1
ATOM 666 C C . LEU A 1 90 ? 20.429 3.144 -22.084 1.00 90.88 90 LEU A C 1
ATOM 668 O O . LEU A 1 90 ? 21.412 3.168 -22.820 1.00 90.88 90 LEU A O 1
ATOM 672 N N . LEU A 1 91 ? 19.981 2.017 -21.529 1.00 90.25 91 LEU A N 1
ATOM 673 C CA . LEU A 1 91 ? 20.520 0.686 -21.813 1.00 90.25 91 LEU A CA 1
ATOM 674 C C . LEU A 1 91 ? 19.951 0.061 -23.100 1.00 90.25 91 LEU A C 1
ATOM 676 O O . LEU A 1 91 ? 20.316 -1.065 -23.433 1.00 90.25 91 LEU A O 1
ATOM 680 N N . GLY A 1 92 ? 19.070 0.765 -23.820 1.00 88.06 92 GLY A N 1
ATOM 681 C CA . GLY A 1 92 ? 18.450 0.278 -25.053 1.00 88.06 92 GLY A CA 1
ATOM 682 C C . GLY A 1 92 ? 17.363 -0.779 -24.833 1.00 88.06 92 GLY A C 1
ATOM 683 O O . GLY A 1 92 ? 17.021 -1.499 -25.770 1.00 88.06 92 GLY A O 1
ATOM 684 N N . LEU A 1 93 ? 16.819 -0.901 -23.617 1.00 88.19 93 LEU A N 1
ATOM 685 C CA . LEU A 1 93 ? 15.711 -1.813 -23.339 1.00 88.19 93 LEU A CA 1
ATOM 686 C C . LEU A 1 93 ? 14.409 -1.250 -23.918 1.00 88.19 93 LEU A C 1
ATOM 688 O O . LEU A 1 93 ? 14.048 -0.096 -23.680 1.00 88.19 93 LEU A O 1
ATOM 692 N N . GLU A 1 94 ? 13.684 -2.091 -24.649 1.00 87.75 94 GLU A N 1
ATOM 693 C CA . GLU A 1 94 ? 12.368 -1.748 -25.180 1.00 87.75 94 GLU A CA 1
ATOM 694 C C . GLU A 1 94 ? 11.335 -1.722 -24.045 1.00 87.75 94 GLU A C 1
ATOM 696 O O . GLU A 1 94 ? 11.202 -2.682 -23.282 1.00 87.75 94 GLU A O 1
ATOM 701 N N . VAL A 1 95 ? 10.622 -0.601 -23.911 1.00 88.62 95 VAL A N 1
ATOM 702 C CA . VAL A 1 95 ? 9.550 -0.434 -22.921 1.00 88.62 95 VAL A CA 1
ATOM 703 C C . VAL A 1 95 ? 8.293 -1.115 -23.450 1.00 88.62 95 VAL A C 1
ATOM 705 O O . VAL A 1 95 ? 7.818 -0.765 -24.525 1.00 88.62 95 VAL A O 1
ATOM 708 N N . ASP A 1 96 ? 7.748 -2.049 -22.676 1.00 89.81 96 ASP A N 1
ATOM 709 C CA . ASP A 1 96 ? 6.517 -2.778 -23.006 1.00 89.81 96 ASP A CA 1
ATOM 710 C C . ASP A 1 96 ? 5.283 -1.970 -22.575 1.00 89.81 96 ASP A C 1
ATOM 712 O O . ASP A 1 96 ? 4.423 -1.604 -23.374 1.00 89.81 96 ASP A O 1
ATOM 716 N N . ALA A 1 97 ? 5.245 -1.582 -21.300 1.00 87.38 97 ALA A N 1
ATOM 717 C CA . ALA A 1 97 ? 4.206 -0.724 -20.746 1.00 87.38 97 ALA A CA 1
ATOM 718 C C . ALA A 1 97 ? 4.742 0.122 -19.588 1.00 87.38 97 ALA A C 1
ATOM 720 O O . ALA A 1 97 ? 5.650 -0.286 -18.859 1.00 87.38 97 ALA A O 1
ATOM 721 N N . TYR A 1 98 ? 4.142 1.291 -19.370 1.00 88.25 98 TYR A N 1
ATOM 722 C CA . TYR A 1 98 ? 4.419 2.124 -18.203 1.00 88.25 98 TYR A CA 1
ATOM 723 C C . TYR A 1 98 ? 3.138 2.765 -17.659 1.00 88.25 98 TYR A C 1
ATOM 725 O O . TYR A 1 98 ? 2.223 3.098 -18.410 1.00 88.25 98 TYR A O 1
ATOM 733 N N . ASN A 1 99 ? 3.094 2.973 -16.343 1.00 86.81 99 ASN A N 1
ATOM 734 C CA . ASN A 1 99 ? 2.086 3.768 -15.657 1.00 86.81 99 ASN A CA 1
ATOM 735 C C . ASN A 1 99 ? 2.782 4.889 -14.877 1.00 86.81 99 ASN A C 1
ATOM 737 O O . ASN A 1 99 ? 3.488 4.643 -13.898 1.00 86.81 99 ASN A O 1
ATOM 741 N N . ALA A 1 100 ? 2.584 6.131 -15.318 1.00 73.94 100 ALA A N 1
ATOM 742 C CA . ALA A 1 100 ? 3.060 7.324 -14.618 1.00 73.94 100 ALA A CA 1
ATOM 743 C C . ALA A 1 100 ? 2.028 7.858 -13.606 1.00 73.94 100 ALA A C 1
ATOM 745 O O . ALA A 1 100 ? 2.361 8.680 -12.744 1.00 73.94 100 ALA A O 1
ATOM 746 N N . ALA A 1 101 ? 0.774 7.410 -13.704 1.00 64.44 101 ALA A N 1
ATOM 747 C CA . ALA A 1 101 ? -0.321 7.890 -12.888 1.00 64.44 101 ALA A CA 1
ATOM 748 C C . ALA A 1 101 ? -0.346 7.143 -11.553 1.00 64.44 101 ALA A C 1
ATOM 750 O O . ALA A 1 101 ? -0.805 6.022 -11.431 1.00 64.44 101 ALA A O 1
ATOM 751 N N . SER A 1 102 ? 0.079 7.834 -10.500 1.00 57.75 102 SER A N 1
ATOM 752 C CA . SER A 1 102 ? -0.278 7.470 -9.127 1.00 57.75 102 SER A CA 1
ATOM 753 C C . SER A 1 102 ? -1.700 7.946 -8.745 1.00 57.75 102 SER A C 1
ATOM 755 O O . SER A 1 102 ? -2.121 7.864 -7.589 1.00 57.75 102 SER A O 1
ATOM 757 N N . ALA A 1 103 ? -2.441 8.520 -9.702 1.00 50.50 103 ALA A N 1
ATOM 758 C CA . ALA A 1 103 ? -3.748 9.141 -9.484 1.00 50.50 103 ALA A CA 1
ATOM 759 C C . ALA A 1 103 ? -4.896 8.124 -9.371 1.00 50.50 103 ALA A C 1
ATOM 761 O O . ALA A 1 103 ? -5.860 8.386 -8.660 1.00 50.50 103 ALA A O 1
ATOM 762 N N . ASP A 1 104 ? -4.768 6.968 -10.019 1.00 57.62 104 ASP A N 1
ATOM 763 C CA . ASP A 1 104 ? -5.725 5.852 -10.002 1.00 57.62 104 ASP A CA 1
ATOM 764 C C . ASP A 1 104 ? -5.559 4.922 -8.780 1.00 57.62 104 ASP A C 1
ATOM 766 O O . ASP A 1 104 ? -6.353 4.008 -8.577 1.00 57.62 104 ASP A O 1
ATOM 770 N N . GLY A 1 105 ? -4.522 5.136 -7.961 1.00 58.19 105 GLY A N 1
ATOM 771 C CA . GLY A 1 105 ? -4.189 4.272 -6.824 1.00 58.19 105 GLY A CA 1
ATOM 772 C C . GLY A 1 105 ? -3.550 2.931 -7.214 1.00 58.19 105 GLY A C 1
ATOM 773 O O . GLY A 1 105 ? -3.174 2.163 -6.324 1.00 58.19 105 GLY A O 1
ATOM 774 N N . ALA A 1 106 ? -3.348 2.659 -8.509 1.00 66.12 106 ALA A N 1
ATOM 775 C CA . ALA A 1 106 ? -2.696 1.447 -9.015 1.00 66.12 106 ALA A CA 1
ATOM 776 C C . ALA A 1 106 ? -1.160 1.514 -8.920 1.00 66.12 106 ALA A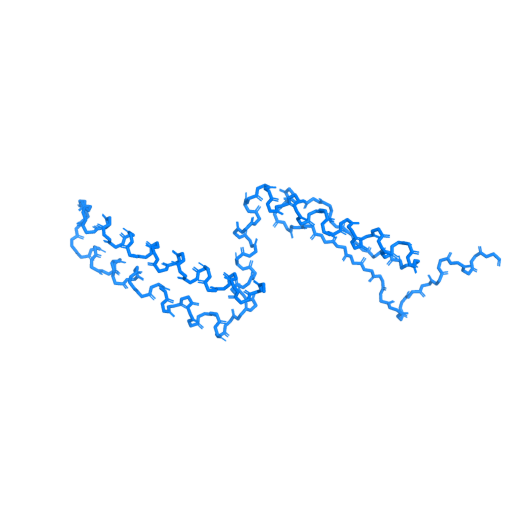 C 1
ATOM 778 O O . ALA A 1 106 ? -0.492 0.475 -8.945 1.00 66.12 106 ALA A O 1
ATOM 779 N N . GLY A 1 107 ? -0.625 2.711 -8.654 1.00 72.81 107 GLY A N 1
ATOM 780 C CA . GLY A 1 107 ? 0.794 2.968 -8.421 1.00 72.81 107 GLY A CA 1
ATOM 781 C C . GLY A 1 107 ? 1.576 3.110 -9.721 1.00 72.81 107 GLY A C 1
ATOM 782 O O . GLY A 1 107 ? 1.156 2.637 -10.770 1.00 72.81 107 GLY A O 1
ATOM 783 N N . ALA A 1 108 ? 2.726 3.779 -9.640 1.00 83.12 108 ALA A N 1
ATOM 784 C CA . ALA A 1 108 ? 3.606 3.875 -10.795 1.00 83.12 108 ALA A CA 1
ATOM 785 C C . ALA A 1 108 ? 4.286 2.523 -11.055 1.00 83.12 108 ALA A C 1
ATOM 787 O O . ALA A 1 108 ? 4.612 1.808 -10.099 1.00 83.12 108 ALA A O 1
ATOM 788 N N . SER A 1 109 ? 4.523 2.214 -12.328 1.00 88.56 109 SER A N 1
ATOM 789 C CA . SER A 1 109 ? 5.249 1.018 -12.763 1.00 88.56 109 SER A CA 1
ATOM 790 C C . SER A 1 109 ? 5.862 1.217 -14.146 1.00 88.56 109 SER A C 1
ATOM 792 O O . SER A 1 109 ? 5.245 1.851 -15.002 1.00 88.56 109 SER A O 1
ATOM 794 N N . VAL A 1 110 ? 7.012 0.607 -14.409 1.00 89.69 110 VAL A N 1
ATOM 795 C CA . VAL A 1 110 ? 7.540 0.410 -15.768 1.00 89.69 110 VAL A CA 1
ATOM 796 C C . VAL A 1 110 ? 7.829 -1.069 -16.016 1.00 89.69 110 VAL A C 1
ATOM 798 O O . VAL A 1 110 ? 8.279 -1.787 -15.126 1.00 89.69 110 VAL A O 1
ATOM 801 N N . SER A 1 111 ? 7.556 -1.531 -17.231 1.00 89.94 111 SER A N 1
ATOM 802 C CA . SER A 1 111 ? 7.837 -2.890 -17.689 1.00 89.94 111 SER A CA 1
ATOM 803 C C . SER A 1 111 ? 8.594 -2.843 -19.010 1.00 89.94 111 SER A C 1
ATOM 805 O O . SER A 1 111 ? 8.362 -1.968 -19.846 1.00 89.94 111 SER A O 1
ATOM 807 N N . PHE A 1 112 ? 9.521 -3.778 -19.175 1.00 90.50 112 PHE A N 1
ATOM 808 C CA . PHE A 1 112 ? 10.355 -3.900 -20.362 1.00 90.50 112 PHE A CA 1
ATOM 809 C C . PHE A 1 112 ? 10.065 -5.222 -21.053 1.00 90.50 112 PHE A C 1
ATOM 811 O O . PHE A 1 112 ? 9.750 -6.219 -20.395 1.00 90.50 112 PHE A O 1
ATOM 818 N N . VAL A 1 113 ? 10.224 -5.232 -22.371 1.00 87.44 113 VAL A N 1
ATOM 819 C CA . VAL A 1 113 ? 10.099 -6.450 -23.163 1.00 87.44 113 VAL A CA 1
ATOM 820 C C . VAL A 1 113 ? 11.156 -7.450 -22.693 1.00 87.44 113 VAL A C 1
ATOM 822 O O . VAL A 1 113 ? 12.328 -7.116 -22.500 1.00 87.44 113 VAL A O 1
ATOM 825 N N . SER A 1 114 ? 10.729 -8.698 -22.495 1.00 78.81 114 SER A N 1
ATOM 826 C CA . SER A 1 114 ? 11.615 -9.801 -22.121 1.00 78.81 114 SER A CA 1
ATOM 827 C C . SER A 1 114 ? 12.807 -9.904 -23.088 1.00 78.81 114 SER A C 1
ATOM 829 O O . SER A 1 114 ? 12.611 -9.751 -24.297 1.00 78.81 114 SER A O 1
ATOM 831 N N . PRO A 1 115 ? 14.021 -10.252 -22.614 1.00 68.88 115 PRO A N 1
ATOM 832 C CA . PRO A 1 115 ? 15.209 -10.416 -23.461 1.00 68.88 115 PRO A CA 1
ATOM 833 C C . PRO A 1 115 ? 15.002 -11.346 -24.665 1.00 68.88 115 PRO A C 1
ATOM 835 O O . PRO A 1 115 ? 15.673 -11.206 -25.681 1.00 68.88 115 PRO A O 1
ATOM 838 N N . TRP A 1 116 ? 14.060 -12.286 -24.559 1.00 71.62 116 TRP A N 1
ATOM 839 C CA . TRP A 1 116 ? 13.731 -13.261 -25.601 1.00 71.62 116 TRP A CA 1
ATOM 840 C C . TRP A 1 116 ? 12.715 -12.753 -26.638 1.00 71.62 116 TRP A C 1
ATOM 842 O O . TRP A 1 116 ? 12.554 -13.380 -27.680 1.00 71.62 116 TRP A O 1
ATOM 852 N N . GLY A 1 117 ? 12.022 -11.645 -26.358 1.00 64.12 117 GLY A N 1
ATOM 853 C CA . GLY A 1 117 ? 11.078 -10.979 -27.267 1.00 64.12 117 GLY A CA 1
ATOM 854 C C . GLY A 1 117 ? 11.616 -9.678 -27.874 1.00 64.12 117 GLY A C 1
ATOM 855 O O . GLY A 1 117 ? 10.938 -9.059 -28.688 1.00 64.12 117 GLY A O 1
ATOM 856 N N . MET A 1 118 ? 12.822 -9.267 -27.481 1.00 61.06 118 MET A N 1
ATOM 857 C CA . MET A 1 118 ? 13.424 -7.989 -27.842 1.00 61.06 118 MET A CA 1
ATOM 858 C C . MET A 1 118 ? 13.838 -7.992 -29.322 1.00 61.06 118 MET A C 1
ATOM 860 O O . MET A 1 118 ? 14.788 -8.680 -29.709 1.00 61.06 118 MET A O 1
ATOM 864 N N . ARG A 1 119 ? 13.161 -7.205 -30.167 1.00 60.66 119 ARG A N 1
ATOM 865 C CA . ARG A 1 119 ? 13.759 -6.794 -31.445 1.00 60.66 119 ARG A CA 1
ATOM 866 C C . ARG A 1 119 ? 14.756 -5.702 -31.104 1.00 60.66 119 ARG A C 1
ATOM 868 O O . ARG A 1 119 ? 14.369 -4.667 -30.577 1.00 60.66 119 ARG A O 1
ATOM 875 N N . ARG A 1 120 ? 16.045 -5.930 -31.366 1.00 59.22 120 ARG A N 1
ATOM 876 C CA . ARG A 1 120 ? 17.066 -4.895 -31.169 1.00 59.22 120 ARG A CA 1
ATOM 877 C C . ARG A 1 120 ? 16.651 -3.666 -31.973 1.00 59.22 120 ARG A C 1
ATOM 879 O O . ARG A 1 120 ? 16.661 -3.684 -33.200 1.00 59.22 120 ARG A O 1
ATOM 886 N N . THR A 1 121 ? 16.296 -2.595 -31.278 1.00 57.25 121 THR A N 1
ATOM 887 C CA . THR A 1 121 ? 15.885 -1.318 -31.879 1.00 57.25 121 THR A CA 1
ATOM 888 C C . THR A 1 121 ? 17.025 -0.638 -32.648 1.00 57.25 121 THR A C 1
ATOM 890 O O . THR A 1 121 ? 16.788 0.321 -33.374 1.00 57.25 121 THR A O 1
ATOM 893 N N . HIS A 1 122 ? 18.252 -1.163 -32.539 1.00 56.28 122 HIS A N 1
ATOM 894 C CA . HIS A 1 122 ? 19.453 -0.692 -33.228 1.00 56.28 122 HIS A CA 1
ATOM 895 C C . HIS A 1 122 ? 19.837 -1.498 -34.483 1.00 56.28 122 HIS A C 1
ATOM 897 O O . HIS A 1 122 ? 20.800 -1.122 -35.140 1.00 56.28 122 HIS A O 1
ATOM 903 N N . ASP A 1 123 ? 19.096 -2.550 -34.857 1.00 51.16 123 ASP A N 1
ATOM 904 C CA . ASP A 1 123 ? 19.358 -3.315 -36.095 1.00 51.16 123 ASP A CA 1
ATOM 905 C C . ASP A 1 123 ? 18.722 -2.658 -37.347 1.00 51.16 123 ASP A C 1
ATOM 907 O O . ASP A 1 123 ? 18.639 -3.268 -38.412 1.00 51.16 123 ASP A O 1
ATOM 911 N N . VAL A 1 124 ? 18.263 -1.405 -37.238 1.00 51.47 124 VAL A N 1
ATOM 912 C CA . VAL A 1 124 ? 17.821 -0.585 -38.377 1.00 51.47 124 VAL A CA 1
ATOM 913 C C . VAL A 1 124 ? 18.915 0.424 -38.717 1.00 51.47 124 VAL A C 1
ATOM 915 O O . VAL A 1 124 ? 18.756 1.607 -38.435 1.00 51.47 124 VAL A O 1
ATOM 918 N N . LEU A 1 125 ? 20.021 -0.054 -39.293 1.00 41.34 125 LEU A N 1
ATOM 919 C CA . LEU A 1 125 ? 20.927 0.700 -40.173 1.00 41.34 125 LEU A CA 1
ATOM 920 C C . LEU A 1 125 ? 21.684 -0.267 -41.092 1.00 41.34 125 LEU A C 1
ATOM 922 O O . LEU A 1 125 ? 22.330 -1.199 -40.565 1.00 41.34 125 LEU A O 1
#

Foldseek 3Di:
DVVVVLVVVLVVLQVQLVVVLVVLVVDPDDPVVSVVSNVCSNCRSVVSVVCCVPPVPVNVVVVLLVLLVDPVSLVVQLVVQVVVVVVCVVVQFAWPDWDSDSPVSPGTHTDTDDPVRDDRPPPPD